Protein AF-A0AAV4FGH6-F1 (afdb_monomer)

Radius of gyration: 18.27 Å; Cα contacts (8 Å, |Δi|>4): 136; chains: 1; bounding box: 40×38×50 Å

Organism: NCBI:txid1093978

InterPro domains:
  IPR003406 Glycosyl transferase, family 14 [PF02485] (85-145)

Secondary structure (DSSP, 8-state):
---STTSSSSSS-TT-S-HHHHHHHHHHT---HHHHHHHHHHTTTTS----HHHHHHHTTSHHHHHHHHT---S-SSHHHHHS--EEEEEE-S-HHHHHHHHHHH--TTSEEEEEE-TTS-HHHHHHHHHHHHT-TTTEEE-SS------

Structure (mmCIF, N/CA/C/O backbone):
data_AF-A0AAV4FGH6-F1
#
_entry.id   AF-A0AAV4FGH6-F1
#
loop_
_atom_site.group_PDB
_atom_site.id
_atom_site.type_symbol
_atom_site.label_atom_id
_atom_site.label_alt_id
_atom_site.label_comp_id
_atom_site.label_asym_id
_atom_site.label_entity_id
_atom_site.label_seq_id
_atom_site.pdbx_PDB_ins_code
_atom_site.Cartn_x
_atom_site.Cartn_y
_atom_site.Cartn_z
_atom_site.occupancy
_atom_site.B_iso_or_equiv
_atom_site.auth_seq_id
_atom_site.auth_comp_id
_atom_site.auth_asym_id
_atom_site.auth_atom_id
_atom_site.pdbx_PDB_model_num
ATOM 1 N N . ALA A 1 1 ? 26.141 1.397 -28.435 1.00 38.47 1 ALA A N 1
ATOM 2 C CA . ALA A 1 1 ? 24.726 1.06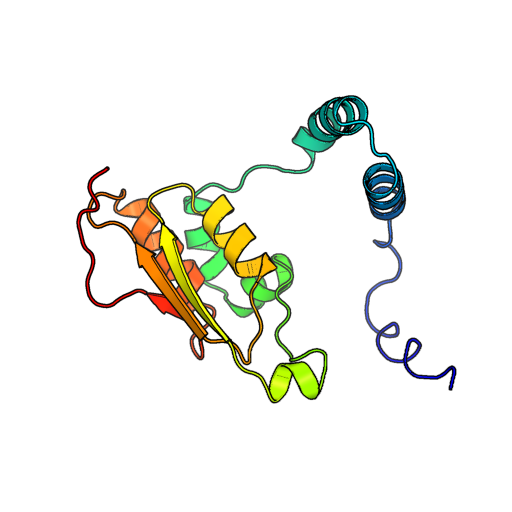1 -28.171 1.00 38.47 1 ALA A CA 1
ATOM 3 C C . ALA A 1 1 ? 24.046 2.202 -27.404 1.00 38.47 1 ALA A C 1
ATOM 5 O O . ALA A 1 1 ? 23.608 2.041 -26.274 1.00 38.47 1 ALA A O 1
ATOM 6 N N . VAL A 1 2 ? 24.000 3.384 -28.024 1.00 37.88 2 VAL A N 1
ATOM 7 C CA . VAL A 1 2 ? 23.382 4.605 -27.483 1.00 37.88 2 VAL A CA 1
ATOM 8 C C . VAL A 1 2 ? 22.050 4.774 -28.205 1.00 37.88 2 VAL A C 1
ATOM 10 O O . VAL A 1 2 ? 21.990 5.512 -29.181 1.00 37.88 2 VAL A O 1
ATOM 13 N N . THR A 1 3 ? 21.014 3.996 -27.862 1.00 36.72 3 THR A N 1
ATOM 14 C CA . THR A 1 3 ? 19.688 4.163 -28.512 1.00 36.72 3 THR A CA 1
ATOM 15 C C . THR A 1 3 ? 18.491 3.537 -27.778 1.00 36.72 3 THR A C 1
ATOM 17 O O . THR A 1 3 ? 17.524 3.162 -28.427 1.00 36.72 3 THR A O 1
ATOM 20 N N . ILE A 1 4 ? 18.497 3.414 -26.444 1.00 37.81 4 ILE A N 1
ATOM 21 C CA . ILE A 1 4 ? 17.291 2.928 -25.720 1.00 37.81 4 ILE A CA 1
ATOM 22 C C . ILE A 1 4 ? 16.798 3.912 -24.649 1.00 37.81 4 ILE A C 1
ATOM 24 O O . ILE A 1 4 ? 15.596 4.025 -24.434 1.00 37.81 4 ILE A O 1
ATOM 28 N N . ALA A 1 5 ? 17.668 4.762 -24.091 1.00 34.94 5 ALA A N 1
ATOM 29 C CA . ALA A 1 5 ? 17.237 5.822 -23.170 1.00 34.94 5 ALA A CA 1
ATOM 30 C C . ALA A 1 5 ? 16.366 6.917 -23.834 1.00 34.94 5 ALA A C 1
ATOM 32 O O . ALA A 1 5 ? 15.706 7.681 -23.138 1.00 34.94 5 ALA A O 1
ATOM 33 N N . GLY A 1 6 ? 16.347 7.002 -25.171 1.00 28.50 6 GLY A N 1
ATOM 34 C CA . GLY A 1 6 ? 15.620 8.043 -25.908 1.00 28.50 6 GLY A CA 1
ATOM 35 C C . GLY A 1 6 ? 14.131 7.773 -26.156 1.00 28.50 6 GLY A C 1
ATOM 36 O O . GLY A 1 6 ? 13.413 8.706 -26.493 1.00 28.50 6 GLY A O 1
ATOM 37 N N . LEU A 1 7 ? 13.644 6.536 -26.000 1.00 30.02 7 LEU A N 1
ATOM 38 C CA . LEU A 1 7 ? 12.293 6.163 -26.458 1.00 30.02 7 LEU A CA 1
ATOM 39 C C . LEU A 1 7 ? 11.209 6.172 -25.371 1.00 30.02 7 LEU A C 1
ATOM 41 O O . LEU A 1 7 ? 10.033 6.258 -25.706 1.00 30.02 7 LEU A O 1
ATOM 45 N N . LEU A 1 8 ? 11.572 6.182 -24.085 1.00 32.59 8 LEU A N 1
ATOM 46 C CA . LEU A 1 8 ? 10.598 6.325 -22.988 1.00 32.59 8 LEU A CA 1
ATOM 47 C C . LEU A 1 8 ? 10.393 7.781 -22.535 1.00 32.59 8 LEU A C 1
ATOM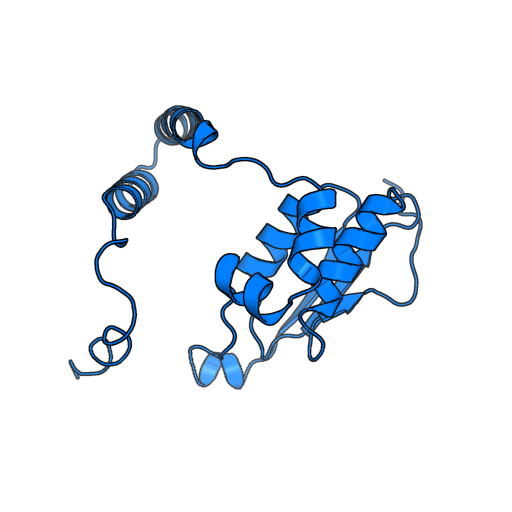 49 O O . LEU A 1 8 ? 9.488 8.060 -21.758 1.00 32.59 8 LEU A O 1
ATOM 53 N N . ALA A 1 9 ? 11.175 8.727 -23.063 1.00 34.84 9 ALA A N 1
ATOM 54 C CA . ALA A 1 9 ? 11.080 10.147 -22.715 1.00 34.84 9 ALA A CA 1
ATOM 55 C C . ALA A 1 9 ? 10.063 10.943 -23.562 1.00 34.84 9 ALA A C 1
ATOM 57 O O . ALA A 1 9 ? 9.930 12.149 -23.377 1.00 34.84 9 ALA A O 1
ATOM 58 N N . VAL A 1 10 ? 9.362 10.313 -24.514 1.00 33.44 10 VAL A N 1
ATOM 59 C CA . VAL A 1 10 ? 8.581 11.049 -25.530 1.00 33.44 10 VAL A CA 1
ATOM 60 C C . VAL A 1 10 ? 7.167 11.439 -25.066 1.00 33.44 10 VAL A C 1
ATOM 62 O O . VAL A 1 10 ? 6.573 12.315 -25.682 1.00 33.44 10 VAL A O 1
ATOM 65 N N . ASN A 1 11 ? 6.632 10.897 -23.961 1.00 32.88 11 ASN A N 1
ATOM 66 C CA . ASN A 1 11 ? 5.250 11.202 -23.536 1.00 32.88 11 ASN A CA 1
ATOM 67 C C . ASN A 1 11 ? 5.052 11.662 -22.081 1.00 32.88 11 ASN A C 1
ATOM 69 O O . ASN A 1 11 ? 3.912 11.844 -21.654 1.00 32.88 11 ASN A O 1
ATOM 73 N N . GLU A 1 12 ? 6.118 11.950 -21.334 1.00 36.34 12 GLU A N 1
ATOM 74 C CA . GLU A 1 12 ? 5.992 12.667 -20.061 1.00 36.34 12 GLU A CA 1
ATOM 75 C C . GLU A 1 12 ? 6.264 14.159 -20.270 1.00 36.34 12 GLU A C 1
ATOM 77 O O . GLU A 1 12 ? 7.278 14.554 -20.843 1.00 36.34 12 GLU A O 1
ATOM 82 N N . LYS A 1 13 ? 5.332 15.016 -19.829 1.00 28.05 13 LYS A N 1
ATOM 83 C CA . LYS A 1 13 ? 5.445 16.475 -19.970 1.00 28.05 13 LYS A CA 1
ATOM 84 C C . LYS A 1 13 ? 6.788 16.964 -19.381 1.00 28.05 13 LYS A C 1
ATOM 86 O O . LYS A 1 13 ? 6.994 16.836 -18.172 1.00 28.05 13 LYS A O 1
ATOM 91 N N . PRO A 1 14 ? 7.674 17.598 -20.175 1.00 33.75 14 PRO A N 1
ATOM 92 C CA . PRO A 1 14 ? 9.060 17.890 -19.796 1.00 33.75 14 PRO A CA 1
ATOM 93 C C . PRO A 1 14 ? 9.207 19.161 -18.938 1.00 33.75 14 PRO A C 1
ATOM 95 O O . PRO A 1 14 ? 10.136 19.945 -19.115 1.00 33.75 14 PRO A O 1
ATOM 98 N N . THR A 1 15 ? 8.292 19.408 -17.999 1.00 36.16 15 THR A N 1
ATOM 99 C CA . THR A 1 15 ? 8.292 20.634 -17.173 1.00 36.16 15 THR A CA 1
ATOM 100 C C . THR A 1 15 ? 8.243 20.387 -15.665 1.00 36.16 15 THR A C 1
ATOM 102 O O . THR A 1 15 ? 8.366 21.336 -14.891 1.00 36.16 15 THR A O 1
ATOM 105 N N . GLN A 1 16 ? 8.176 19.126 -15.221 1.00 37.78 16 GLN A N 1
ATOM 106 C CA . GLN A 1 16 ? 8.287 18.747 -13.804 1.00 37.78 16 GLN A CA 1
ATOM 107 C C . GLN A 1 16 ? 9.577 17.977 -13.474 1.00 37.78 16 GLN A C 1
ATOM 109 O O . GLN A 1 16 ? 9.751 17.511 -12.354 1.00 37.78 16 GLN A O 1
ATOM 114 N N . PHE A 1 17 ? 10.556 17.936 -14.381 1.00 45.94 17 PHE A N 1
ATOM 115 C CA . PHE A 1 17 ? 11.957 17.646 -14.035 1.00 45.94 17 PHE A CA 1
ATOM 116 C C . PHE A 1 17 ? 12.572 18.893 -13.362 1.00 45.94 17 PHE A C 1
ATOM 118 O O . PHE A 1 17 ? 13.453 19.583 -13.863 1.00 45.94 17 PHE A O 1
ATOM 125 N N . SER A 1 18 ? 11.944 19.283 -12.255 1.00 53.16 18 SER A N 1
ATOM 126 C CA . SER A 1 18 ? 12.055 20.579 -11.596 1.00 53.16 18 SER A CA 1
ATOM 127 C C . SER A 1 18 ? 13.297 20.630 -10.700 1.00 53.16 18 SER A C 1
ATOM 129 O O . SER A 1 18 ? 13.811 19.597 -10.274 1.00 53.16 18 SER A O 1
ATOM 131 N N . ARG A 1 19 ? 13.761 21.842 -10.353 1.00 58.62 19 ARG A N 1
ATOM 132 C CA . ARG A 1 19 ? 14.887 22.148 -9.434 1.00 58.62 19 ARG A CA 1
ATOM 133 C C . ARG A 1 19 ? 14.942 21.279 -8.163 1.00 58.62 19 ARG A C 1
ATOM 135 O O . ARG A 1 19 ? 16.000 21.150 -7.554 1.00 58.62 19 ARG A O 1
ATOM 142 N N . LYS A 1 20 ? 13.814 20.686 -7.770 1.00 61.06 20 LYS A N 1
ATOM 143 C CA . LYS A 1 20 ? 13.668 19.700 -6.695 1.00 61.06 20 LYS A CA 1
ATOM 144 C C . LYS A 1 20 ? 14.489 18.426 -6.921 1.00 61.06 20 LYS A C 1
ATOM 146 O O . LYS A 1 20 ? 15.216 18.035 -6.018 1.00 61.06 20 LYS A O 1
ATOM 151 N N . ALA A 1 21 ? 14.456 17.823 -8.111 1.00 60.31 21 ALA A N 1
ATOM 152 C CA . ALA A 1 21 ? 15.240 16.617 -8.407 1.00 60.31 21 ALA A CA 1
ATOM 153 C C . ALA A 1 21 ? 16.752 16.889 -8.299 1.00 60.31 21 ALA A C 1
ATOM 155 O O . ALA A 1 21 ? 17.488 16.114 -7.695 1.00 60.31 21 ALA A O 1
ATOM 156 N N . LEU A 1 22 ? 17.197 18.054 -8.785 1.00 61.81 22 LEU A N 1
ATOM 157 C CA . LEU A 1 22 ? 18.587 18.512 -8.665 1.00 61.81 22 LEU A CA 1
ATOM 158 C C . LEU A 1 22 ? 19.007 18.760 -7.210 1.00 61.81 22 LEU A C 1
ATOM 160 O O . LEU A 1 22 ? 20.138 18.452 -6.837 1.00 61.81 22 LEU A O 1
ATOM 164 N N . ARG A 1 23 ? 18.109 19.294 -6.371 1.00 65.44 23 ARG A N 1
ATOM 165 C CA . ARG A 1 23 ? 18.366 19.416 -4.931 1.00 65.44 23 ARG A CA 1
ATOM 166 C C . ARG A 1 23 ? 18.440 18.042 -4.273 1.00 65.44 23 ARG A C 1
ATOM 168 O O . ARG A 1 23 ? 19.432 17.789 -3.613 1.00 65.44 23 ARG A O 1
ATOM 175 N N . ALA A 1 24 ? 17.484 17.145 -4.509 1.00 63.88 24 ALA A N 1
ATOM 176 C CA . ALA A 1 24 ? 17.499 15.791 -3.949 1.00 63.88 24 ALA A CA 1
ATOM 177 C C . ALA A 1 24 ? 18.780 15.018 -4.312 1.00 63.88 24 ALA A C 1
ATOM 179 O O . ALA A 1 24 ? 19.386 14.415 -3.435 1.00 63.88 24 ALA A O 1
ATOM 180 N N . LEU A 1 25 ? 19.246 15.117 -5.562 1.00 65.56 25 LEU A N 1
ATOM 181 C CA . LEU A 1 25 ? 20.529 14.556 -6.006 1.00 65.56 25 LEU A CA 1
ATOM 182 C C . LEU A 1 25 ? 21.726 15.167 -5.266 1.00 65.56 25 LEU A C 1
ATOM 184 O O . LEU A 1 25 ? 22.637 14.455 -4.858 1.00 65.56 25 LEU A O 1
ATOM 188 N N . ARG A 1 26 ? 21.725 16.487 -5.054 1.00 65.19 26 ARG A N 1
ATOM 189 C CA . ARG A 1 26 ? 22.782 17.162 -4.291 1.00 65.19 26 ARG A CA 1
ATOM 190 C C . ARG A 1 26 ? 22.809 16.726 -2.829 1.00 65.19 26 ARG A C 1
ATOM 192 O O . ARG A 1 26 ? 23.886 16.711 -2.246 1.00 65.19 26 ARG A O 1
ATOM 199 N N . ILE A 1 27 ? 21.657 16.394 -2.248 1.00 65.94 27 ILE A N 1
ATOM 200 C CA . ILE A 1 27 ? 21.609 15.872 -0.885 1.00 65.94 27 ILE A CA 1
ATOM 201 C C . ILE A 1 27 ? 22.033 14.394 -0.876 1.00 65.94 27 ILE A C 1
ATOM 203 O O . ILE A 1 27 ? 22.874 14.046 -0.063 1.00 65.94 27 ILE A O 1
ATOM 207 N N . ALA A 1 28 ? 21.565 13.568 -1.828 1.00 68.00 28 ALA A N 1
ATOM 208 C CA . ALA A 1 28 ? 21.981 12.164 -2.009 1.00 68.00 28 ALA A CA 1
ATOM 209 C C . ALA A 1 28 ? 23.506 12.000 -2.076 1.00 68.00 28 ALA A C 1
ATOM 211 O O . ALA A 1 28 ? 24.046 11.030 -1.562 1.00 68.00 28 ALA A O 1
ATOM 212 N N . ASN A 1 29 ? 24.175 12.989 -2.667 1.00 70.44 29 ASN A N 1
ATOM 213 C CA . ASN A 1 29 ? 25.625 13.044 -2.813 1.00 70.44 29 ASN A CA 1
ATOM 214 C C . ASN A 1 29 ? 26.340 13.796 -1.670 1.00 70.44 29 ASN A C 1
ATOM 216 O O . ASN A 1 29 ? 27.537 14.052 -1.773 1.00 70.44 29 ASN A O 1
ATOM 220 N N . ASN A 1 30 ? 25.623 14.228 -0.628 1.00 66.62 30 ASN A N 1
ATOM 221 C CA . ASN A 1 30 ? 26.182 14.898 0.543 1.00 66.62 30 ASN A CA 1
ATOM 222 C C . ASN A 1 30 ? 26.075 13.978 1.767 1.00 66.62 30 ASN A C 1
ATOM 224 O O . ASN A 1 30 ? 24.980 13.717 2.262 1.00 66.62 30 ASN A O 1
ATOM 228 N N . ASP A 1 31 ? 27.217 13.537 2.290 1.00 63.47 31 ASP A N 1
ATOM 229 C CA . ASP A 1 31 ? 27.283 12.544 3.372 1.00 63.47 31 ASP A CA 1
ATOM 230 C C . ASP A 1 31 ? 26.975 13.117 4.775 1.00 63.47 31 ASP A C 1
ATOM 232 O O . ASP A 1 31 ? 26.903 12.372 5.752 1.00 63.47 31 ASP A O 1
ATOM 236 N N . SER A 1 32 ? 26.768 14.436 4.919 1.00 79.50 32 SER A N 1
ATOM 237 C CA . SER A 1 32 ? 26.437 15.052 6.219 1.00 79.50 32 SER A CA 1
ATOM 238 C C . SER A 1 32 ? 24.959 14.893 6.583 1.00 79.50 32 SER A C 1
ATOM 240 O O . SER A 1 32 ? 24.076 15.546 6.017 1.00 79.50 32 SER A O 1
ATOM 242 N N . VAL A 1 33 ? 24.699 14.092 7.617 1.00 70.88 33 VAL A N 1
ATOM 243 C CA . VAL A 1 33 ? 23.373 13.849 8.213 1.00 70.88 33 VAL A CA 1
ATOM 244 C C . VAL A 1 33 ? 22.700 15.149 8.690 1.00 70.88 33 VAL A C 1
ATOM 246 O O . VAL A 1 33 ? 21.484 15.317 8.586 1.00 70.88 33 VAL A O 1
ATOM 249 N N . GLU A 1 34 ? 23.468 16.130 9.155 1.00 72.12 34 GLU A N 1
ATOM 250 C CA . GLU A 1 34 ? 22.960 17.430 9.605 1.00 72.12 34 GLU A CA 1
ATOM 251 C C . GLU A 1 34 ? 22.451 18.288 8.442 1.00 72.12 34 GLU A C 1
ATOM 253 O O . GLU A 1 34 ? 21.471 19.030 8.590 1.00 72.12 34 GLU A O 1
ATOM 258 N N . ALA A 1 35 ? 23.098 18.191 7.276 1.00 69.56 35 ALA A N 1
ATOM 259 C CA . ALA A 1 35 ? 22.634 18.844 6.058 1.00 69.56 35 ALA A CA 1
ATOM 260 C C . ALA A 1 35 ? 21.305 18.232 5.585 1.00 69.56 35 ALA A C 1
ATOM 262 O O . ALA A 1 35 ? 20.375 18.977 5.264 1.00 69.56 35 ALA A O 1
ATOM 263 N N . TRP A 1 36 ? 21.173 16.902 5.655 1.00 64.19 36 TRP A N 1
ATOM 264 C CA . TRP A 1 36 ? 19.911 16.200 5.407 1.00 64.19 36 TRP A CA 1
ATOM 265 C C . TRP A 1 36 ? 18.796 16.662 6.341 1.00 64.19 36 TRP A C 1
ATOM 267 O O . TRP A 1 36 ? 17.722 17.034 5.873 1.00 64.19 36 TRP A O 1
ATOM 277 N N . HIS A 1 37 ? 19.042 16.684 7.655 1.00 67.56 37 HIS A N 1
ATOM 278 C CA . HIS A 1 37 ? 18.026 17.065 8.639 1.00 67.56 37 HIS A CA 1
ATOM 279 C C . HIS A 1 37 ? 17.504 18.490 8.443 1.00 67.56 37 HIS A C 1
ATOM 281 O O . HIS A 1 37 ? 16.302 18.737 8.575 1.00 67.56 37 HIS A O 1
ATOM 287 N N . ARG A 1 38 ? 18.392 19.441 8.141 1.00 71.12 38 ARG A N 1
ATOM 288 C CA . ARG A 1 38 ? 18.025 20.848 7.931 1.00 71.12 38 ARG A CA 1
ATOM 289 C C . ARG A 1 38 ? 17.160 21.018 6.686 1.00 71.12 38 ARG A C 1
ATOM 291 O O . ARG A 1 38 ? 16.154 21.723 6.725 1.00 71.12 38 ARG A O 1
ATOM 298 N N . GLU A 1 39 ? 17.525 20.327 5.614 1.00 67.62 39 GLU A N 1
ATOM 299 C CA . GLU A 1 39 ? 16.816 20.411 4.345 1.00 67.62 39 GLU A CA 1
ATOM 300 C C . GLU A 1 39 ? 15.491 19.636 4.401 1.00 67.62 39 GLU A C 1
ATOM 302 O O . GLU A 1 39 ? 14.468 20.173 3.998 1.00 67.62 39 GLU A O 1
ATOM 307 N N . MET A 1 40 ? 15.431 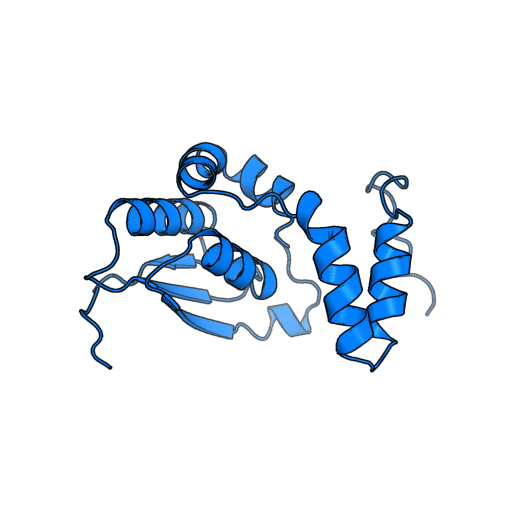18.453 5.025 1.00 63.75 40 MET A N 1
ATOM 308 C CA . MET A 1 40 ? 14.164 17.731 5.233 1.00 63.75 40 MET A CA 1
ATOM 309 C C . MET A 1 40 ? 13.139 18.555 6.022 1.00 63.75 40 MET A C 1
ATOM 311 O O . MET A 1 40 ? 11.956 18.543 5.685 1.00 63.75 40 MET A O 1
ATOM 315 N N . LYS A 1 41 ? 13.573 19.335 7.024 1.00 67.31 41 LYS A N 1
ATOM 316 C CA . LYS A 1 41 ? 12.688 20.293 7.712 1.00 67.31 41 LYS A CA 1
ATOM 317 C C . LYS A 1 41 ? 12.148 21.362 6.763 1.00 67.31 41 LYS A C 1
ATOM 319 O O . LYS A 1 41 ? 10.988 21.743 6.884 1.00 67.31 41 LYS A O 1
ATOM 324 N N . ASN A 1 42 ? 12.948 21.809 5.801 1.00 67.31 42 ASN A N 1
ATOM 325 C CA . ASN A 1 42 ? 12.525 22.771 4.788 1.00 67.31 42 ASN A CA 1
ATOM 326 C C . ASN A 1 42 ? 11.610 22.153 3.719 1.00 67.31 42 ASN A C 1
ATOM 328 O O . ASN A 1 42 ? 10.895 22.878 3.057 1.00 67.31 42 ASN A O 1
ATOM 332 N N . TRP A 1 43 ? 11.598 20.833 3.545 1.00 59.44 43 TRP A N 1
ATOM 333 C CA . TRP A 1 43 ? 10.695 20.140 2.615 1.00 59.44 43 TRP A CA 1
ATOM 334 C C . TRP A 1 43 ? 9.421 19.634 3.301 1.00 59.44 43 TRP A C 1
ATOM 336 O O . TRP A 1 43 ? 8.542 19.068 2.654 1.00 59.44 43 TRP A O 1
ATOM 346 N N . SER A 1 44 ? 9.308 19.849 4.615 1.00 54.03 44 SER A N 1
ATOM 347 C CA . SER A 1 44 ? 8.179 19.392 5.429 1.00 54.03 44 SER A CA 1
ATOM 348 C C . SER A 1 44 ? 6.826 19.924 4.949 1.00 54.03 44 SER A C 1
ATOM 350 O O . SER A 1 44 ? 5.840 19.203 5.030 1.00 54.03 44 SER A O 1
ATOM 352 N N . TRP A 1 45 ? 6.775 21.136 4.384 1.00 44.72 45 TRP A N 1
ATOM 353 C CA . TRP A 1 45 ? 5.550 21.722 3.819 1.00 44.72 45 TRP A CA 1
ATOM 354 C C . TRP A 1 45 ? 5.160 21.133 2.458 1.00 44.72 45 TRP A C 1
ATOM 356 O O . TRP A 1 45 ? 4.038 21.324 1.999 1.00 44.72 45 TRP A O 1
ATOM 366 N N . GLU A 1 46 ? 6.071 20.415 1.805 1.00 51.22 46 GLU A N 1
ATOM 367 C CA . GLU A 1 46 ? 5.841 19.783 0.506 1.00 51.22 46 GLU A CA 1
ATOM 368 C C . GLU A 1 46 ? 5.322 18.342 0.654 1.00 51.22 46 GLU A C 1
ATOM 370 O O . GLU A 1 46 ? 4.668 17.808 -0.242 1.00 51.22 46 GLU A O 1
ATOM 375 N N . PHE A 1 47 ? 5.555 17.740 1.823 1.00 61.34 47 PHE A N 1
ATOM 376 C CA . PHE A 1 47 ? 5.000 16.458 2.245 1.00 61.34 47 PHE A CA 1
ATOM 377 C C . PHE A 1 47 ? 3.798 16.683 3.161 1.00 61.34 47 PHE A C 1
ATOM 379 O O . PHE A 1 47 ? 3.851 16.452 4.367 1.00 61.34 47 PHE A O 1
ATOM 386 N N . GLU A 1 48 ? 2.691 17.138 2.582 1.00 70.06 48 GLU A N 1
ATOM 387 C CA . GLU A 1 48 ? 1.423 17.159 3.301 1.00 70.06 48 GLU A CA 1
ATOM 388 C C . GLU A 1 48 ? 0.987 15.713 3.592 1.00 70.06 48 GLU A C 1
ATOM 390 O O . GLU A 1 48 ? 0.559 14.986 2.687 1.00 70.06 48 GLU A O 1
ATOM 395 N N . ALA A 1 49 ? 1.139 15.305 4.854 1.00 79.81 49 ALA A N 1
ATOM 396 C CA . ALA A 1 49 ? 0.826 13.961 5.320 1.00 79.81 49 ALA A CA 1
ATOM 397 C C . ALA A 1 49 ? -0.624 13.594 4.978 1.00 79.81 49 ALA A C 1
ATOM 399 O O . ALA A 1 49 ? -1.572 14.310 5.323 1.00 79.81 49 ALA A O 1
ATOM 400 N N . LYS A 1 50 ? -0.811 12.469 4.283 1.00 91.12 50 LYS A N 1
ATOM 401 C CA . LYS A 1 50 ? -2.141 11.991 3.896 1.00 91.12 50 LYS A CA 1
ATOM 402 C C . LYS A 1 50 ? -2.744 11.153 5.013 1.00 91.12 50 LYS A C 1
ATOM 404 O O . LYS A 1 50 ? -2.204 10.134 5.434 1.00 91.12 50 LYS A O 1
ATOM 409 N N . ASN A 1 51 ? -3.910 11.582 5.480 1.00 93.62 51 ASN A N 1
ATOM 410 C CA . ASN A 1 51 ? -4.647 10.876 6.518 1.00 93.62 51 ASN A CA 1
ATOM 411 C C . ASN A 1 51 ? -5.387 9.645 5.959 1.00 93.62 51 ASN A C 1
ATOM 413 O O . ASN A 1 51 ? -5.453 9.400 4.756 1.00 93.62 51 ASN A O 1
ATOM 417 N N . THR A 1 52 ? -5.992 8.870 6.856 1.00 96.06 52 THR A N 1
ATOM 418 C CA . THR A 1 52 ? -6.718 7.642 6.507 1.00 96.06 52 THR A CA 1
ATOM 419 C C . THR A 1 52 ? -7.934 7.876 5.610 1.00 96.06 52 THR A C 1
ATOM 421 O O . THR A 1 52 ? -8.232 7.038 4.767 1.00 96.06 52 THR A O 1
ATOM 424 N N . GLU A 1 53 ? 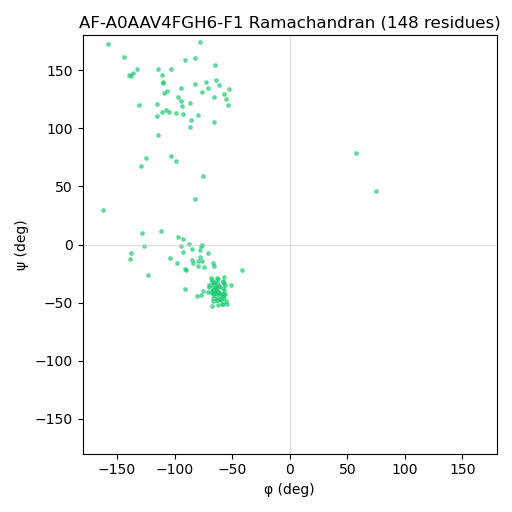-8.618 9.010 5.765 1.00 96.38 53 GLU A N 1
ATOM 425 C CA . GLU A 1 53 ? -9.791 9.357 4.953 1.00 96.38 53 GLU A CA 1
ATOM 426 C C . GLU A 1 53 ? -9.414 9.591 3.493 1.00 96.38 53 GLU A C 1
ATOM 428 O O . GLU A 1 53 ? -10.107 9.149 2.581 1.00 96.38 53 GLU A O 1
ATOM 433 N N . TRP A 1 54 ? -8.266 10.233 3.277 1.00 96.62 54 TRP A N 1
ATOM 434 C CA . TRP A 1 54 ? -7.742 10.472 1.945 1.00 96.62 54 TRP A CA 1
ATOM 435 C C . TRP A 1 54 ? -7.567 9.161 1.173 1.00 96.62 54 TRP A C 1
ATOM 437 O O . TRP A 1 54 ? -8.024 9.071 0.039 1.00 96.62 54 TRP A O 1
ATOM 447 N N . TYR A 1 55 ? -6.991 8.124 1.795 1.00 97.75 55 TYR A N 1
ATOM 448 C CA . TYR A 1 55 ? -6.824 6.815 1.149 1.00 97.75 55 TYR A CA 1
ATOM 449 C C . TYR A 1 55 ? -8.158 6.125 0.868 1.00 97.75 55 TYR A C 1
ATOM 451 O O . TYR A 1 55 ? -8.325 5.572 -0.214 1.00 97.75 55 TYR A O 1
ATOM 459 N N . LEU A 1 56 ? -9.117 6.182 1.796 1.00 98.12 56 LEU A N 1
ATOM 460 C CA . LEU A 1 56 ? -10.449 5.598 1.595 1.00 98.12 56 LEU A CA 1
ATOM 461 C C . LEU A 1 56 ? -11.200 6.240 0.420 1.00 98.12 56 LEU A C 1
ATOM 463 O O . LEU A 1 56 ? -11.908 5.545 -0.300 1.00 98.12 56 LEU A O 1
ATOM 467 N N . ASN A 1 57 ? -11.029 7.547 0.213 1.00 97.94 57 ASN A N 1
ATOM 468 C CA . ASN A 1 57 ? -11.652 8.258 -0.902 1.00 97.94 57 ASN A CA 1
ATOM 469 C C . ASN A 1 57 ? -10.876 8.068 -2.211 1.00 97.94 57 ASN A C 1
ATOM 471 O O . ASN A 1 57 ? -11.474 7.789 -3.244 1.00 97.94 57 ASN A O 1
ATOM 475 N N . ALA A 1 58 ? -9.546 8.171 -2.174 1.00 96.88 58 ALA A N 1
ATOM 476 C CA . ALA A 1 58 ? -8.699 8.066 -3.360 1.00 96.88 58 ALA A CA 1
ATOM 477 C C . ALA A 1 58 ? -8.764 6.679 -4.017 1.00 96.88 58 ALA A C 1
ATOM 479 O O . ALA A 1 58 ? -8.744 6.577 -5.236 1.00 96.88 58 ALA A O 1
ATOM 480 N N . THR A 1 59 ? -8.868 5.616 -3.216 1.00 98.12 59 THR A N 1
ATOM 481 C CA . THR A 1 59 ? -8.908 4.222 -3.698 1.00 98.12 59 THR A CA 1
ATOM 482 C C . THR A 1 59 ? -10.254 3.807 -4.298 1.00 98.12 59 THR A C 1
ATOM 484 O O . THR A 1 59 ? -10.382 2.683 -4.772 1.00 98.12 59 THR A O 1
ATOM 487 N N . GLN A 1 60 ? -11.252 4.699 -4.330 1.00 97.81 60 GLN A N 1
ATOM 488 C CA . GLN A 1 60 ? -12.498 4.457 -5.069 1.00 97.81 60 GLN A CA 1
ATOM 489 C C . GLN A 1 60 ? -12.267 4.437 -6.586 1.00 97.81 60 GLN A C 1
ATOM 491 O O . GLN A 1 60 ? -12.956 3.712 -7.299 1.00 97.81 60 GLN A O 1
ATOM 496 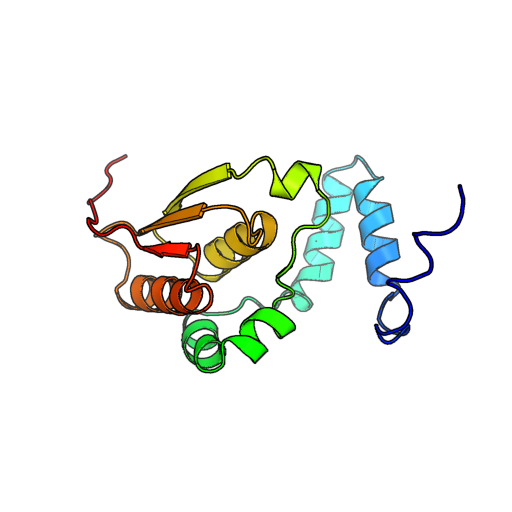N N . ASP A 1 61 ? -11.276 5.192 -7.068 1.00 98.12 61 ASP A N 1
ATOM 497 C CA . ASP A 1 61 ? -10.784 5.136 -8.444 1.00 98.12 61 ASP A CA 1
ATOM 498 C C . ASP A 1 61 ? -9.342 4.619 -8.433 1.00 98.12 61 ASP A C 1
ATOM 500 O O . ASP A 1 61 ? -8.379 5.366 -8.241 1.00 98.12 61 ASP A O 1
ATOM 504 N N . CYS A 1 62 ? -9.186 3.307 -8.612 1.00 98.06 62 CYS A N 1
ATOM 505 C CA . CYS A 1 62 ? -7.875 2.672 -8.540 1.00 98.06 62 CYS A CA 1
ATOM 506 C C . CYS A 1 62 ? -6.939 3.078 -9.680 1.00 98.06 62 CYS A C 1
ATOM 508 O O . CYS A 1 62 ? -5.736 3.175 -9.448 1.00 98.06 62 CYS A O 1
ATOM 510 N N . ALA A 1 63 ? -7.458 3.355 -10.879 1.00 97.25 63 ALA A N 1
ATOM 511 C CA . ALA A 1 63 ? -6.625 3.806 -11.991 1.00 97.25 63 ALA A CA 1
ATOM 512 C C . ALA A 1 63 ? -6.040 5.191 -11.684 1.00 97.25 63 ALA A C 1
ATOM 514 O O . ALA A 1 63 ? -4.832 5.412 -11.815 1.00 97.25 63 ALA A O 1
ATOM 515 N N . TRP A 1 64 ? -6.882 6.101 -11.186 1.00 97.31 64 TRP A N 1
ATOM 516 C CA . TRP A 1 64 ? -6.433 7.415 -10.743 1.00 97.31 64 TRP A CA 1
ATOM 517 C C . TRP A 1 64 ? -5.473 7.326 -9.554 1.00 97.31 64 TRP A C 1
ATOM 519 O O . TRP A 1 64 ? -4.431 7.982 -9.565 1.00 97.31 64 TRP A O 1
ATOM 529 N N . PHE A 1 65 ? -5.772 6.486 -8.557 1.00 97.69 65 PHE A N 1
ATOM 530 C CA . PHE A 1 65 ? -4.912 6.266 -7.395 1.00 97.69 65 PHE A CA 1
ATOM 531 C C . PHE A 1 65 ? -3.519 5.769 -7.799 1.00 97.69 65 PHE A C 1
ATOM 533 O O . PHE A 1 65 ? -2.516 6.357 -7.399 1.00 97.69 65 PHE A O 1
ATOM 540 N N . GLN A 1 66 ? -3.435 4.721 -8.620 1.00 96.94 66 GLN A N 1
ATOM 541 C CA . GLN A 1 66 ? -2.159 4.177 -9.093 1.00 96.94 66 GLN A CA 1
ATOM 542 C C . GLN A 1 66 ? -1.334 5.240 -9.830 1.00 96.94 66 GLN A C 1
ATOM 544 O O . GLN A 1 66 ? -0.132 5.371 -9.580 1.00 96.94 66 GLN A O 1
ATOM 549 N N . TRP A 1 67 ? -1.987 6.036 -10.683 1.00 95.75 67 TRP A N 1
ATOM 550 C CA . TRP A 1 67 ? -1.346 7.100 -11.450 1.00 95.75 67 TRP A CA 1
ATOM 551 C C . TRP A 1 67 ? -0.846 8.244 -10.560 1.00 95.75 67 TRP A C 1
ATOM 553 O O . TRP A 1 67 ? 0.337 8.578 -10.598 1.00 95.75 67 TRP A O 1
ATOM 563 N N . ILE A 1 68 ? -1.705 8.813 -9.705 1.00 94.44 68 ILE A N 1
ATOM 564 C CA . ILE A 1 68 ? -1.341 9.969 -8.870 1.00 94.44 68 ILE A CA 1
ATOM 565 C C . ILE A 1 68 ? -0.310 9.608 -7.797 1.00 94.44 68 ILE A C 1
ATOM 567 O O . ILE A 1 68 ? 0.482 10.453 -7.379 1.00 94.44 68 ILE A O 1
ATOM 571 N N . ARG A 1 69 ? -0.307 8.349 -7.338 1.00 93.81 69 ARG A N 1
ATOM 572 C CA . ARG A 1 69 ? 0.714 7.841 -6.418 1.00 93.81 69 ARG A CA 1
ATOM 573 C C . ARG A 1 69 ? 2.012 7.465 -7.133 1.00 93.81 69 ARG A C 1
ATOM 575 O O . ARG A 1 69 ? 3.039 7.404 -6.464 1.00 93.81 69 ARG A O 1
ATOM 582 N N . GLY A 1 70 ? 2.004 7.269 -8.452 1.00 94.12 70 GLY A N 1
ATOM 583 C CA . GLY A 1 70 ? 3.194 6.943 -9.241 1.00 94.12 70 GLY A CA 1
ATOM 584 C C . GLY A 1 70 ? 3.649 5.494 -9.066 1.00 94.12 70 GLY A C 1
ATOM 585 O O . GLY A 1 70 ? 4.831 5.243 -8.823 1.00 94.12 70 GLY A O 1
ATOM 586 N N . TYR A 1 71 ? 2.712 4.545 -9.126 1.00 96.06 71 TYR A N 1
ATOM 587 C CA . TYR A 1 71 ? 3.040 3.119 -9.140 1.00 96.06 71 TYR A CA 1
ATOM 588 C C . TYR A 1 71 ? 3.629 2.703 -10.489 1.00 96.06 71 TYR A C 1
ATOM 590 O O . TYR A 1 71 ? 3.151 3.101 -11.549 1.00 96.06 71 TYR A O 1
ATOM 598 N N . ILE A 1 72 ? 4.653 1.851 -10.439 1.00 95.50 72 ILE A N 1
ATOM 599 C CA . ILE A 1 72 ? 5.232 1.224 -11.627 1.00 95.50 72 ILE A CA 1
ATOM 600 C C . ILE A 1 72 ? 4.415 -0.034 -11.927 1.00 95.50 72 ILE A C 1
ATOM 602 O O . ILE A 1 72 ? 4.494 -1.019 -11.194 1.00 95.50 72 ILE A O 1
ATOM 606 N N . MET A 1 73 ? 3.611 0.023 -12.989 1.00 94.75 73 MET A N 1
ATOM 607 C CA . MET A 1 73 ? 2.642 -1.024 -13.349 1.00 94.75 73 MET A CA 1
ATOM 608 C C . MET A 1 73 ? 3.156 -2.005 -14.418 1.00 94.75 73 MET A C 1
ATOM 610 O O . MET A 1 73 ? 2.405 -2.863 -14.868 1.00 94.75 73 MET A O 1
ATOM 614 N N . SER A 1 74 ? 4.430 -1.912 -14.809 1.00 93.88 74 SER A N 1
ATOM 615 C CA . SER A 1 74 ? 5.103 -2.832 -15.738 1.00 93.88 74 SER A CA 1
ATOM 616 C C . SER A 1 74 ? 6.466 -3.261 -15.185 1.00 93.88 74 SER A C 1
ATOM 618 O O . SER A 1 74 ? 7.109 -2.497 -14.465 1.00 93.88 74 SER A O 1
ATOM 620 N N . SER A 1 75 ? 6.936 -4.461 -15.525 1.00 94.12 75 SER A N 1
ATOM 621 C CA . SER A 1 75 ? 8.314 -4.872 -15.219 1.00 94.12 75 SER A CA 1
ATOM 622 C C . SER A 1 75 ? 9.308 -3.982 -15.975 1.00 94.12 75 SER A C 1
ATOM 624 O O . SER A 1 75 ? 9.038 -3.590 -17.112 1.00 94.12 75 SER A O 1
ATOM 626 N N . LEU A 1 76 ? 10.435 -3.624 -15.348 1.00 94.00 76 LEU A N 1
ATOM 627 C CA . LEU A 1 76 ? 11.407 -2.700 -15.949 1.00 94.00 76 LEU A CA 1
ATOM 628 C C . LEU A 1 76 ? 12.473 -3.427 -16.776 1.00 94.00 76 LEU A C 1
ATOM 630 O O . LEU A 1 76 ? 13.080 -2.826 -17.662 1.00 94.00 76 LEU A O 1
ATOM 634 N N . SER A 1 77 ? 12.693 -4.713 -16.504 1.00 96.06 77 SER A N 1
ATOM 635 C CA . SER A 1 77 ? 13.599 -5.576 -17.258 1.00 96.06 77 SER A CA 1
ATOM 636 C C . SER A 1 77 ? 13.054 -7.002 -17.357 1.00 96.06 77 SER A C 1
ATOM 638 O O . SER A 1 77 ? 12.193 -7.411 -16.576 1.00 96.06 77 SER A O 1
ATOM 640 N N . GLN A 1 78 ? 13.580 -7.767 -18.318 1.00 96.94 78 GLN A N 1
ATOM 641 C CA . GLN A 1 78 ? 13.274 -9.193 -18.444 1.00 96.94 78 GLN A CA 1
ATOM 642 C C . GLN A 1 78 ? 13.802 -9.982 -17.238 1.00 96.94 78 GLN A C 1
ATOM 644 O O . GLN A 1 78 ? 13.105 -10.840 -16.720 1.00 96.94 78 GLN A O 1
ATOM 649 N N . GLU A 1 79 ? 14.988 -9.626 -16.738 1.00 96.94 79 GLU A N 1
ATOM 650 C CA . GLU A 1 79 ? 15.575 -10.232 -15.537 1.00 96.94 79 GLU A CA 1
ATOM 651 C C . GLU A 1 79 ? 14.660 -10.082 -14.313 1.00 96.94 79 GLU A C 1
ATOM 653 O O . GLU A 1 79 ? 14.426 -11.049 -13.594 1.00 96.94 79 GLU A O 1
ATOM 658 N N . GLU A 1 80 ? 14.084 -8.892 -14.101 1.00 95.62 80 GLU A N 1
ATOM 659 C CA . GLU A 1 80 ? 13.126 -8.668 -13.018 1.00 95.62 80 GLU A CA 1
ATOM 660 C C . GLU A 1 80 ? 11.822 -9.450 -13.222 1.00 95.62 80 GLU A C 1
ATOM 662 O O . GLU A 1 80 ? 11.219 -9.872 -12.238 1.00 95.62 80 GLU A O 1
ATOM 667 N N . ALA A 1 81 ? 11.362 -9.608 -14.467 1.00 96.00 81 ALA A N 1
ATOM 668 C CA . ALA A 1 81 ? 10.149 -10.358 -14.796 1.00 96.00 81 ALA A CA 1
ATOM 669 C C . ALA A 1 81 ? 10.327 -11.872 -14.583 1.00 96.00 81 ALA A C 1
ATOM 671 O O . ALA A 1 81 ? 9.405 -12.537 -14.113 1.00 96.00 81 ALA A O 1
ATOM 672 N N . ASP A 1 82 ? 11.521 -12.392 -14.875 1.00 97.81 82 ASP A N 1
ATOM 673 C CA . ASP A 1 82 ? 11.878 -13.805 -14.723 1.00 97.81 82 ASP A CA 1
ATOM 674 C C . ASP A 1 82 ? 12.177 -14.190 -13.261 1.00 97.81 82 ASP A C 1
ATOM 676 O O . ASP A 1 82 ? 12.274 -15.376 -12.937 1.00 97.81 82 ASP A O 1
ATOM 680 N N . PHE A 1 83 ? 12.293 -13.203 -12.363 1.00 97.25 83 PHE A N 1
ATOM 681 C CA . PHE A 1 83 ? 12.612 -13.406 -10.950 1.00 97.25 83 PHE A CA 1
ATOM 682 C C . PHE A 1 83 ? 11.565 -12.783 -10.002 1.00 97.25 83 PHE A C 1
ATOM 684 O O . PHE A 1 83 ? 11.820 -11.758 -9.362 1.00 97.25 83 PHE A O 1
ATOM 691 N N . PRO A 1 84 ? 10.371 -13.392 -9.870 1.00 96.88 84 PRO A N 1
ATOM 692 C CA . PRO A 1 84 ? 9.328 -12.889 -8.981 1.00 96.88 84 PRO A CA 1
ATOM 693 C C . PRO A 1 84 ? 9.687 -13.085 -7.499 1.00 96.88 84 PRO A C 1
ATOM 695 O O . PRO A 1 84 ? 10.095 -14.165 -7.069 1.00 96.88 84 PRO A O 1
ATOM 698 N N . ILE A 1 85 ? 9.469 -12.045 -6.690 1.00 97.38 85 ILE A N 1
ATOM 699 C CA . ILE A 1 85 ? 9.728 -12.036 -5.242 1.00 97.38 85 ILE A CA 1
ATOM 700 C C . ILE A 1 85 ? 8.406 -11.988 -4.470 1.00 97.38 85 ILE A C 1
ATOM 702 O O . ILE A 1 85 ? 7.452 -11.329 -4.886 1.00 97.38 85 ILE A O 1
ATOM 706 N N . ALA A 1 86 ? 8.356 -12.647 -3.310 1.00 97.88 86 ALA A N 1
ATOM 707 C CA . ALA A 1 86 ? 7.229 -12.577 -2.385 1.00 97.88 86 ALA A CA 1
ATOM 708 C C . ALA A 1 86 ? 7.586 -11.792 -1.111 1.00 97.88 86 ALA A C 1
ATOM 710 O O . ALA A 1 86 ? 8.577 -12.085 -0.442 1.00 97.88 86 ALA A O 1
ATOM 711 N N . PHE A 1 87 ? 6.741 -10.829 -0.742 1.00 98.19 87 PHE A N 1
ATOM 712 C CA . PHE A 1 87 ? 6.859 -10.022 0.471 1.00 98.19 87 PHE A CA 1
ATOM 713 C C . PHE A 1 87 ? 5.759 -10.368 1.475 1.00 98.19 87 PHE A C 1
ATOM 715 O O . PHE A 1 87 ? 4.587 -10.495 1.119 1.00 98.19 87 PHE A O 1
ATOM 722 N N . SER A 1 88 ? 6.128 -10.431 2.755 1.00 97.38 88 SER A N 1
ATOM 723 C CA . SER A 1 88 ? 5.189 -10.463 3.879 1.00 97.38 88 SER A CA 1
ATOM 724 C C . SER A 1 88 ? 5.375 -9.202 4.718 1.00 97.38 88 SER A C 1
ATOM 726 O O . SER A 1 88 ? 6.403 -9.036 5.371 1.00 97.38 88 SER A O 1
ATOM 728 N N . LEU A 1 89 ? 4.389 -8.306 4.696 1.00 97.56 89 LEU A N 1
ATOM 729 C CA . LEU A 1 89 ? 4.434 -7.015 5.381 1.00 97.56 89 LEU A CA 1
ATOM 730 C C . LEU A 1 89 ? 3.565 -7.062 6.638 1.00 97.56 89 LEU A C 1
ATOM 732 O O . LEU A 1 89 ? 2.346 -7.171 6.534 1.00 97.56 89 LEU A O 1
ATOM 736 N N . LEU A 1 90 ? 4.177 -6.954 7.817 1.00 96.88 90 LEU A N 1
ATOM 737 C CA . LEU A 1 90 ? 3.468 -6.858 9.095 1.00 96.88 90 LEU A CA 1
ATOM 738 C C . LEU A 1 90 ? 3.264 -5.387 9.476 1.00 96.88 90 LEU A C 1
ATOM 740 O O . LEU A 1 90 ? 4.235 -4.654 9.656 1.00 96.88 90 LEU A O 1
ATOM 744 N N . VAL A 1 91 ? 2.010 -4.953 9.614 1.00 97.38 91 VAL A N 1
ATOM 745 C CA . VAL A 1 91 ? 1.660 -3.543 9.849 1.00 97.38 91 VAL A CA 1
ATOM 746 C C . VAL A 1 91 ? 0.588 -3.388 10.930 1.00 97.38 91 VAL A C 1
ATOM 748 O O . VAL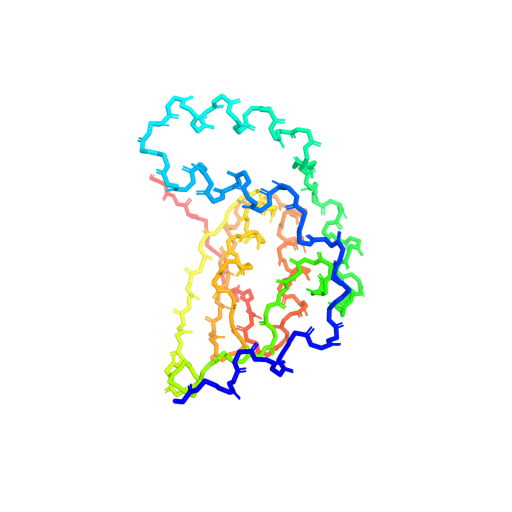 A 1 91 ? -0.296 -4.230 11.076 1.00 97.38 91 VAL A O 1
ATOM 751 N N . TYR A 1 92 ? 0.640 -2.289 11.691 1.00 96.31 92 TYR A N 1
ATOM 752 C CA . TYR A 1 92 ? -0.321 -2.034 12.779 1.00 96.31 92 TYR A CA 1
ATOM 753 C C . TYR A 1 92 ? -0.824 -0.582 12.885 1.00 96.31 92 TYR A C 1
ATOM 755 O O . TYR A 1 92 ? -1.794 -0.336 13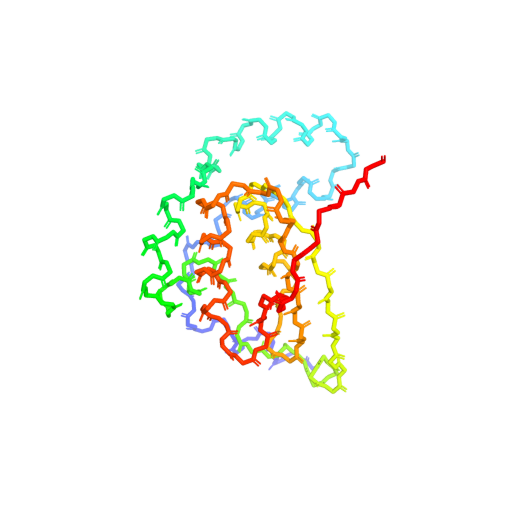.604 1.00 96.31 92 TYR A O 1
ATOM 763 N N . LYS A 1 93 ? -0.196 0.380 12.194 1.00 94.88 93 LYS A N 1
ATOM 764 C CA . LYS A 1 93 ? -0.591 1.799 12.183 1.00 94.88 93 LYS A CA 1
ATOM 765 C C . LYS A 1 93 ? -0.069 2.531 10.940 1.00 94.88 93 LYS A C 1
ATOM 767 O O . LYS A 1 93 ? 0.727 1.974 10.191 1.00 94.88 93 LYS A O 1
ATOM 772 N N . ASP A 1 94 ? -0.512 3.778 10.772 1.00 95.06 94 ASP A N 1
ATOM 773 C CA . ASP A 1 94 ? -0.016 4.758 9.793 1.00 95.06 94 ASP A CA 1
ATOM 774 C C . ASP A 1 94 ? -0.098 4.299 8.327 1.00 95.06 94 ASP A C 1
ATOM 776 O O . ASP A 1 94 ? 0.889 3.910 7.707 1.00 95.06 94 ASP A O 1
ATOM 780 N N . VAL A 1 95 ? -1.298 4.386 7.738 1.00 97.25 95 VAL A N 1
ATOM 781 C CA . VAL A 1 95 ? -1.557 3.920 6.358 1.00 97.25 95 VAL A CA 1
ATOM 782 C C . VAL A 1 95 ? -0.672 4.602 5.314 1.00 97.25 95 VAL A C 1
ATOM 784 O O . VAL A 1 95 ? -0.282 3.966 4.343 1.00 97.25 95 VAL A O 1
ATOM 787 N N . GLU A 1 96 ? -0.288 5.860 5.530 1.00 95.44 96 GLU A N 1
ATOM 788 C CA . GLU A 1 96 ? 0.632 6.549 4.628 1.00 95.44 96 GLU A CA 1
ATOM 789 C C . GLU A 1 96 ? 2.018 5.904 4.608 1.00 95.44 96 GLU A C 1
ATOM 791 O O . GLU A 1 96 ? 2.615 5.772 3.544 1.00 95.44 96 GLU A O 1
ATOM 796 N N . MET A 1 97 ? 2.532 5.465 5.757 1.00 95.25 97 MET A N 1
ATOM 797 C CA . MET A 1 97 ? 3.817 4.768 5.795 1.00 95.25 97 MET A CA 1
ATOM 798 C C . MET A 1 97 ? 3.720 3.402 5.121 1.00 95.25 97 MET A C 1
ATOM 800 O O . MET A 1 97 ? 4.616 3.036 4.362 1.00 95.25 97 MET A O 1
ATOM 804 N N . VAL A 1 98 ? 2.619 2.682 5.356 1.00 97.38 98 VAL A N 1
ATOM 805 C CA . VAL A 1 98 ? 2.350 1.392 4.707 1.00 97.38 98 VAL A CA 1
ATOM 806 C C . VAL A 1 98 ? 2.295 1.548 3.190 1.00 97.38 98 VAL A C 1
ATOM 808 O O . VAL A 1 98 ? 2.958 0.802 2.477 1.00 97.38 98 VAL A O 1
ATOM 811 N N . GLU A 1 99 ? 1.555 2.537 2.690 1.00 97.44 99 GLU A N 1
ATOM 812 C CA . GLU A 1 99 ? 1.444 2.794 1.255 1.00 97.44 99 GLU A CA 1
ATOM 813 C C . GLU A 1 99 ? 2.776 3.242 0.653 1.00 97.44 99 GLU A C 1
ATOM 815 O O . GLU A 1 99 ? 3.151 2.758 -0.411 1.00 97.44 99 GLU A O 1
ATOM 820 N N . ARG A 1 100 ? 3.537 4.106 1.335 1.00 95.44 100 ARG A N 1
ATOM 821 C CA . ARG A 1 100 ? 4.851 4.541 0.846 1.00 95.44 100 ARG A CA 1
ATOM 822 C C . ARG A 1 100 ? 5.835 3.380 0.760 1.00 95.44 100 ARG A C 1
ATOM 824 O O . ARG A 1 100 ? 6.593 3.317 -0.208 1.00 95.44 100 ARG A O 1
ATOM 831 N N . LEU A 1 101 ? 5.816 2.480 1.745 1.00 96.94 101 LEU A N 1
ATOM 832 C CA . LEU A 1 101 ? 6.603 1.252 1.716 1.00 96.94 101 LEU A CA 1
ATOM 833 C C . LEU A 1 101 ? 6.161 0.375 0.546 1.00 96.94 101 LEU A C 1
ATOM 835 O O . LEU A 1 101 ? 7.001 0.023 -0.278 1.00 96.94 101 LEU A O 1
ATOM 839 N N . LEU A 1 102 ? 4.859 0.094 0.427 1.00 97.94 102 LEU A N 1
ATOM 840 C CA . LEU A 1 102 ? 4.316 -0.718 -0.660 1.00 97.94 102 LEU A CA 1
ATOM 841 C C . LEU A 1 102 ? 4.739 -0.146 -2.012 1.00 97.94 102 LEU A C 1
ATOM 843 O O . LEU A 1 102 ? 5.359 -0.850 -2.795 1.00 97.94 102 LEU A O 1
ATOM 847 N N . ARG A 1 103 ? 4.526 1.150 -2.245 1.00 96.56 103 ARG A N 1
ATOM 848 C CA . ARG A 1 103 ? 4.937 1.843 -3.468 1.00 96.56 103 ARG A CA 1
ATOM 849 C C . ARG A 1 103 ? 6.435 1.735 -3.752 1.00 96.56 103 ARG A C 1
ATOM 851 O O . ARG A 1 103 ? 6.813 1.590 -4.910 1.00 96.56 103 ARG A O 1
ATOM 858 N N . SER A 1 104 ? 7.293 1.811 -2.731 1.00 96.12 104 SER A N 1
ATOM 859 C CA . SER A 1 104 ? 8.744 1.706 -2.941 1.00 96.12 104 SER A CA 1
ATOM 860 C C . SER A 1 104 ? 9.184 0.328 -3.435 1.00 96.12 104 SER A C 1
ATOM 862 O O . SER A 1 104 ? 10.126 0.247 -4.221 1.00 96.12 104 SER A O 1
ATOM 864 N N . VAL A 1 105 ? 8.491 -0.736 -3.016 1.00 96.38 105 VAL A N 1
ATOM 865 C CA . VAL A 1 105 ? 8.849 -2.118 -3.365 1.00 96.38 105 VAL A CA 1
ATOM 866 C C . VAL A 1 105 ? 7.949 -2.731 -4.435 1.00 96.38 105 VAL A C 1
ATOM 868 O O . VAL A 1 105 ? 8.272 -3.806 -4.933 1.00 96.38 105 VAL A O 1
ATOM 871 N N . TYR A 1 106 ? 6.824 -2.096 -4.779 1.00 97.94 106 TYR A N 1
ATOM 872 C CA . TYR A 1 106 ? 5.804 -2.656 -5.663 1.00 97.94 106 TYR A CA 1
ATOM 873 C C . TYR A 1 106 ? 6.325 -2.851 -7.087 1.00 97.94 106 TYR A C 1
ATOM 875 O O . TYR A 1 106 ? 6.803 -1.908 -7.722 1.00 97.94 106 TYR A O 1
ATOM 883 N N . ARG A 1 107 ? 6.166 -4.066 -7.607 1.00 97.19 107 ARG A N 1
ATOM 884 C CA . ARG A 1 107 ? 6.311 -4.417 -9.018 1.00 97.19 107 ARG A CA 1
ATOM 885 C C . ARG A 1 107 ? 5.212 -5.409 -9.397 1.00 97.19 107 ARG A C 1
ATOM 887 O O . ARG A 1 107 ? 4.855 -6.238 -8.557 1.00 97.19 107 ARG A O 1
ATOM 894 N N . PRO A 1 108 ? 4.685 -5.357 -10.630 1.00 96.88 108 PRO A N 1
ATOM 895 C CA . PRO A 1 108 ? 3.553 -6.192 -11.033 1.00 96.88 108 PRO A CA 1
ATOM 896 C C . PRO A 1 108 ? 3.855 -7.697 -10.994 1.00 96.88 108 PRO A C 1
ATOM 898 O O . PRO A 1 108 ? 2.952 -8.480 -10.732 1.00 96.88 108 PRO A O 1
ATOM 901 N N . GLN A 1 109 ? 5.111 -8.109 -11.195 1.00 96.44 109 GLN A N 1
ATOM 902 C CA . GLN A 1 109 ? 5.507 -9.523 -11.158 1.00 96.44 109 GLN A CA 1
ATOM 903 C C . GLN A 1 109 ? 5.705 -10.100 -9.743 1.00 96.44 109 GLN A C 1
ATOM 905 O O 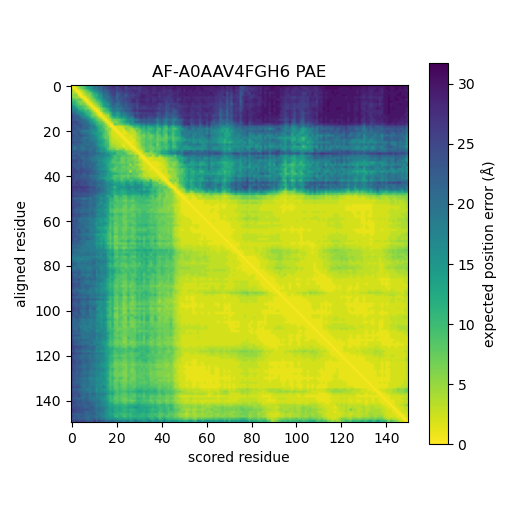. GLN A 1 109 ? 5.801 -11.312 -9.577 1.00 96.44 109 GLN A O 1
ATOM 910 N N . ASN A 1 110 ? 5.795 -9.249 -8.718 1.00 97.75 110 ASN A N 1
ATOM 911 C CA . ASN A 1 110 ? 6.033 -9.665 -7.334 1.00 97.75 110 ASN A CA 1
ATOM 912 C C . ASN A 1 110 ? 4.717 -9.907 -6.596 1.00 97.75 110 ASN A C 1
ATOM 914 O O . ASN A 1 110 ? 3.703 -9.313 -6.944 1.00 97.75 110 ASN A O 1
ATOM 918 N N . PHE A 1 111 ? 4.751 -10.686 -5.514 1.00 98.12 111 PHE A N 1
ATOM 919 C CA . PHE A 1 111 ? 3.593 -10.979 -4.665 1.00 98.12 111 PHE A CA 1
ATOM 920 C C . PHE A 1 111 ? 3.717 -10.314 -3.294 1.00 98.12 111 PHE A C 1
ATOM 922 O O . PHE A 1 111 ? 4.781 -10.324 -2.679 1.00 98.12 111 PHE A O 1
ATOM 929 N N . TYR A 1 112 ? 2.615 -9.779 -2.772 1.00 98.50 112 TYR A N 1
ATOM 930 C CA . TYR A 1 112 ? 2.591 -9.052 -1.503 1.00 98.50 112 TYR A CA 1
ATOM 931 C C . TYR A 1 112 ? 1.466 -9.566 -0.610 1.00 98.50 112 TYR A C 1
ATOM 933 O O . TYR A 1 112 ? 0.287 -9.460 -0.946 1.00 98.50 112 TYR A O 1
ATOM 941 N N . CYS A 1 113 ? 1.825 -10.067 0.567 1.00 98.19 113 CYS A N 1
ATOM 942 C CA . CYS A 1 113 ? 0.887 -10.392 1.631 1.00 98.19 113 CYS A CA 1
ATOM 943 C C . CYS A 1 113 ? 1.013 -9.359 2.751 1.00 98.19 113 CYS A C 1
ATOM 945 O O . CYS A 1 113 ? 2.048 -9.268 3.410 1.00 98.19 113 CYS A O 1
ATOM 947 N N . ILE A 1 114 ? -0.044 -8.588 2.993 1.00 98.31 114 ILE A N 1
ATOM 948 C CA . ILE A 1 114 ? -0.091 -7.605 4.074 1.00 98.31 114 ILE A CA 1
ATOM 949 C C . ILE A 1 114 ? -0.830 -8.220 5.258 1.00 98.31 114 ILE A C 1
ATOM 951 O O . ILE A 1 114 ? -2.034 -8.481 5.209 1.00 98.31 114 ILE A O 1
ATOM 955 N N . HIS A 1 115 ? -0.106 -8.444 6.345 1.00 98.00 115 HIS A N 1
ATOM 956 C CA . HIS A 1 115 ? -0.667 -8.832 7.627 1.00 98.00 115 HIS A CA 1
ATOM 957 C C . HIS A 1 115 ? -0.932 -7.584 8.466 1.00 98.00 115 HIS A C 1
ATOM 959 O O . HIS A 1 115 ? -0.010 -6.883 8.879 1.00 98.00 115 HIS A O 1
ATOM 965 N N . VAL A 1 116 ? -2.212 -7.298 8.704 1.00 97.94 116 VAL A N 1
ATOM 966 C CA . VAL A 1 116 ? -2.630 -6.227 9.610 1.00 97.94 116 VAL A CA 1
ATOM 967 C C . VAL A 1 116 ? -2.883 -6.823 10.988 1.00 97.94 116 VAL A C 1
ATOM 969 O O . VAL A 1 116 ? -3.718 -7.726 11.113 1.00 97.94 116 VAL A O 1
ATOM 972 N N . ASP A 1 117 ? -2.205 -6.299 12.011 1.00 97.38 117 ASP A N 1
ATOM 973 C CA . ASP A 1 117 ? -2.392 -6.725 13.402 1.00 97.38 117 ASP A CA 1
ATOM 974 C C . ASP A 1 117 ? -3.879 -6.666 13.795 1.00 97.38 117 ASP A C 1
ATOM 976 O O . ASP A 1 117 ? -4.574 -5.679 13.537 1.00 97.38 117 ASP A O 1
ATOM 980 N N . LYS A 1 118 ? -4.370 -7.723 14.450 1.00 96.62 118 LYS A N 1
ATOM 981 C CA . LYS A 1 118 ? -5.759 -7.830 14.916 1.00 96.62 118 LYS A CA 1
ATOM 982 C C . LYS A 1 118 ? -6.165 -6.684 15.852 1.00 96.62 118 LYS A C 1
ATOM 984 O O . LYS A 1 118 ? -7.345 -6.349 15.914 1.00 96.62 118 LYS A O 1
ATOM 989 N N . LYS A 1 119 ? -5.217 -6.096 16.589 1.00 96.12 119 LYS A N 1
ATOM 990 C CA . LYS A 1 119 ? -5.480 -4.985 17.520 1.00 96.12 119 LYS A CA 1
ATOM 991 C C . LYS A 1 119 ? -5.471 -3.605 16.856 1.00 96.12 119 LYS A C 1
ATOM 993 O O . LYS A 1 119 ? -5.710 -2.605 17.531 1.00 96.12 119 LYS A O 1
ATOM 998 N N . ALA A 1 120 ? -5.155 -3.528 15.563 1.00 96.38 120 ALA A N 1
ATOM 999 C CA . ALA A 1 120 ? -5.104 -2.263 14.848 1.00 96.38 120 ALA A CA 1
ATOM 1000 C C . ALA A 1 120 ? -6.493 -1.610 14.758 1.00 96.38 120 ALA A C 1
ATOM 1002 O O . ALA A 1 120 ? -7.530 -2.275 14.792 1.00 96.38 120 ALA A O 1
ATOM 1003 N N . GLN A 1 121 ? -6.522 -0.283 14.619 1.00 97.00 121 GLN A N 1
ATOM 1004 C CA . GLN A 1 121 ? -7.785 0.448 14.535 1.00 97.00 121 GLN A CA 1
ATOM 1005 C C . GLN A 1 121 ? -8.602 -0.008 13.309 1.00 97.00 121 GLN A C 1
ATOM 1007 O O . GLN A 1 121 ? -8.045 -0.093 12.209 1.00 97.00 121 GLN A O 1
ATOM 1012 N N . PRO A 1 122 ? -9.932 -0.204 13.426 1.00 96.75 122 PRO A N 1
ATOM 1013 C CA . PRO A 1 122 ? -10.756 -0.655 12.302 1.00 96.75 122 PRO A CA 1
ATOM 1014 C C . PRO A 1 122 ? -10.667 0.253 11.070 1.00 96.75 122 PRO A C 1
ATOM 1016 O O . PRO A 1 122 ? -10.693 -0.225 9.937 1.00 96.75 122 PRO A O 1
ATOM 1019 N N . LYS A 1 123 ? -10.523 1.570 11.275 1.00 97.31 123 LYS A N 1
ATOM 1020 C CA . LYS A 1 123 ? -10.367 2.539 10.181 1.00 97.31 123 LYS A CA 1
ATOM 1021 C C . LYS A 1 123 ? -9.044 2.350 9.429 1.00 97.31 123 LYS A C 1
ATOM 1023 O O . LYS A 1 123 ? -9.029 2.421 8.204 1.00 97.31 123 LYS A O 1
ATOM 1028 N N . PHE A 1 124 ? -7.959 2.059 10.149 1.00 97.62 124 PHE A N 1
ATOM 1029 C CA . PHE A 1 124 ? -6.663 1.740 9.551 1.00 97.62 124 PHE A CA 1
ATOM 1030 C C . PHE A 1 124 ? -6.741 0.458 8.718 1.00 97.62 124 PHE A C 1
ATOM 1032 O O . PHE A 1 124 ? -6.337 0.474 7.559 1.00 97.62 124 PHE A O 1
ATOM 1039 N N . TYR A 1 125 ? -7.335 -0.612 9.263 1.00 97.62 125 TYR A N 1
ATOM 1040 C CA . TYR A 1 125 ? -7.544 -1.859 8.519 1.00 97.62 125 TYR A CA 1
ATOM 1041 C C . TYR A 1 125 ? -8.309 -1.620 7.212 1.00 97.62 125 TYR A C 1
ATOM 1043 O O . TYR A 1 125 ? -7.859 -2.051 6.154 1.00 97.62 125 TYR A O 1
ATOM 1051 N N . LYS A 1 126 ? -9.425 -0.877 7.268 1.00 98.00 126 LYS A N 1
ATOM 1052 C CA . LYS A 1 126 ? -10.217 -0.533 6.076 1.00 98.00 126 LYS A CA 1
ATOM 1053 C C . LYS A 1 126 ? -9.393 0.212 5.029 1.00 98.00 126 LYS A C 1
ATOM 1055 O O . LYS A 1 126 ? -9.510 -0.095 3.852 1.00 98.00 126 LYS A O 1
ATOM 1060 N N . ALA A 1 127 ? -8.555 1.160 5.441 1.00 98.31 127 ALA A N 1
ATOM 1061 C CA . ALA A 1 127 ? -7.738 1.920 4.502 1.00 98.31 127 ALA A CA 1
ATOM 1062 C C . ALA A 1 127 ? -6.618 1.078 3.880 1.00 98.31 127 ALA A C 1
ATOM 1064 O O . ALA A 1 127 ? -6.407 1.156 2.676 1.00 98.31 127 ALA A O 1
ATOM 1065 N N . VAL A 1 128 ? -5.944 0.228 4.662 1.00 98.31 128 VAL A N 1
ATOM 1066 C CA . VAL A 1 128 ? -4.945 -0.713 4.125 1.00 98.31 128 VAL A CA 1
ATOM 1067 C C . VAL A 1 128 ? -5.597 -1.705 3.162 1.00 98.31 128 VAL A C 1
ATOM 1069 O O . VAL A 1 128 ? -5.056 -1.962 2.091 1.00 98.31 128 VAL A O 1
ATOM 1072 N N . HIS A 1 129 ? -6.784 -2.212 3.502 1.00 98.00 129 HIS A N 1
ATOM 1073 C CA . HIS A 1 129 ? -7.568 -3.057 2.609 1.00 98.00 129 HIS A CA 1
ATOM 1074 C C . HIS A 1 129 ? -7.941 -2.323 1.314 1.00 98.00 129 HIS A C 1
ATOM 1076 O O . HIS A 1 129 ? -7.803 -2.896 0.240 1.00 98.00 129 HIS A O 1
ATOM 1082 N N . ALA A 1 130 ? -8.381 -1.064 1.396 1.00 98.25 130 ALA A N 1
ATOM 1083 C CA . ALA A 1 130 ? -8.752 -0.269 0.227 1.00 98.25 130 ALA A CA 1
ATOM 1084 C C . ALA A 1 130 ? -7.550 0.001 -0.704 1.00 98.25 130 ALA A C 1
ATOM 1086 O O . ALA A 1 130 ? -7.662 -0.113 -1.923 1.00 98.25 130 ALA A O 1
ATOM 1087 N N . VAL A 1 131 ? -6.364 0.256 -0.137 1.00 98.31 131 VAL A N 1
ATOM 1088 C CA . VAL A 1 131 ? -5.114 0.342 -0.913 1.00 98.31 131 VAL A CA 1
ATOM 1089 C C . VAL A 1 131 ? -4.793 -0.999 -1.577 1.00 98.31 131 VAL A C 1
ATOM 1091 O O . VAL A 1 131 ? -4.516 -1.035 -2.772 1.00 98.31 131 VAL A O 1
ATOM 1094 N N . ALA A 1 132 ? -4.8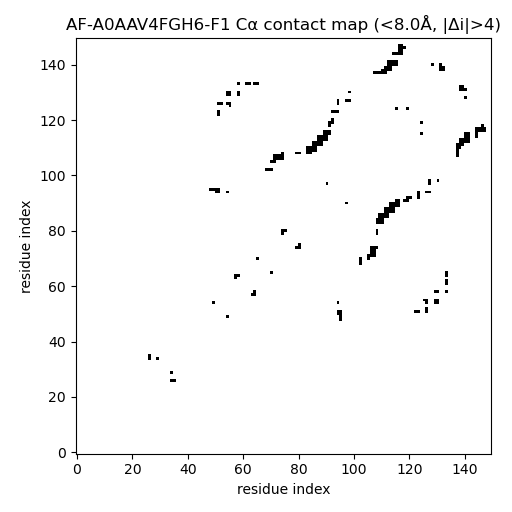68 -2.108 -0.834 1.00 98.12 132 ALA A N 1
ATOM 1095 C CA . ALA A 1 132 ? -4.604 -3.442 -1.372 1.00 98.12 132 ALA A CA 1
ATOM 1096 C C . ALA A 1 132 ? -5.588 -3.836 -2.489 1.00 98.12 132 ALA A C 1
ATOM 1098 O O . ALA A 1 132 ? -5.177 -4.464 -3.461 1.00 98.12 132 ALA A O 1
ATOM 1099 N N . SER A 1 133 ? -6.862 -3.435 -2.398 1.00 97.94 133 SER A N 1
ATOM 1100 C CA . SER A 1 133 ? -7.862 -3.733 -3.433 1.00 97.94 133 SER A CA 1
ATOM 1101 C C . SER A 1 133 ? -7.581 -3.059 -4.774 1.00 97.94 133 SER A C 1
ATOM 1103 O O . SER A 1 133 ? -8.081 -3.532 -5.791 1.00 97.94 133 SER A O 1
ATOM 1105 N N . CYS A 1 134 ? -6.740 -2.021 -4.806 1.00 98.25 134 CYS A N 1
ATOM 1106 C CA . CYS A 1 134 ? -6.281 -1.436 -6.061 1.00 98.25 134 CYS A CA 1
ATOM 1107 C C . CYS A 1 134 ? -5.202 -2.252 -6.776 1.00 98.25 134 CYS A C 1
ATOM 1109 O O . CYS A 1 134 ? -4.811 -1.872 -7.871 1.00 98.25 134 CYS A O 1
ATOM 1111 N N . PHE A 1 135 ? -4.743 -3.375 -6.221 1.00 97.75 135 PHE A N 1
ATOM 1112 C CA . PHE A 1 135 ? -3.774 -4.266 -6.867 1.00 97.75 135 PHE A CA 1
ATOM 1113 C C . PHE A 1 135 ? -4.291 -5.713 -6.831 1.00 97.75 135 PHE A C 1
ATOM 1115 O O . PHE A 1 135 ? -3.760 -6.567 -6.110 1.00 97.75 135 PHE A O 1
ATOM 1122 N N . PRO A 1 136 ? -5.377 -5.994 -7.576 1.00 95.00 136 PRO A N 1
ATOM 1123 C CA . PRO A 1 136 ? -6.136 -7.230 -7.458 1.00 95.00 136 PRO A CA 1
ATOM 1124 C C . PRO A 1 136 ? -5.409 -8.459 -7.997 1.00 95.00 136 PRO A C 1
ATOM 1126 O O . PRO A 1 136 ? -5.889 -9.556 -7.745 1.00 95.00 136 PRO A O 1
ATOM 1129 N N . ASP A 1 137 ? -4.255 -8.348 -8.642 1.00 95.12 137 ASP A N 1
ATOM 1130 C CA . ASP A 1 137 ? -3.540 -9.524 -9.152 1.00 95.12 137 ASP A CA 1
ATOM 1131 C C . ASP A 1 137 ? -2.542 -10.085 -8.135 1.00 95.12 137 ASP A C 1
ATOM 1133 O O . ASP A 1 137 ? -2.434 -11.299 -7.971 1.00 95.12 137 ASP A O 1
ATOM 1137 N N . ASN A 1 138 ? -1.858 -9.211 -7.392 1.00 96.75 138 ASN A N 1
ATOM 1138 C CA . ASN A 1 138 ? -0.643 -9.590 -6.674 1.00 96.75 138 ASN A CA 1
ATOM 1139 C C . ASN A 1 138 ? -0.506 -9.038 -5.243 1.00 96.75 138 ASN A C 1
ATOM 1141 O O . ASN A 1 138 ? 0.389 -9.477 -4.519 1.00 96.75 138 ASN A O 1
ATOM 1145 N N . VAL A 1 139 ? -1.390 -8.140 -4.787 1.00 98.25 139 VAL A N 1
ATOM 1146 C CA . VAL A 1 139 ? -1.442 -7.698 -3.380 1.00 98.25 139 VAL A CA 1
ATOM 1147 C C . VAL A 1 139 ? -2.660 -8.306 -2.691 1.00 98.25 139 VAL A C 1
ATOM 1149 O O . VAL A 1 139 ? -3.782 -8.289 -3.205 1.00 98.25 139 VAL A O 1
ATOM 1152 N N . ARG A 1 140 ? -2.451 -8.881 -1.506 1.00 97.44 140 ARG A N 1
ATOM 1153 C CA . ARG A 1 140 ? -3.493 -9.530 -0.703 1.00 97.44 140 ARG A CA 1
ATOM 1154 C C . ARG A 1 140 ? -3.346 -9.170 0.768 1.00 97.44 140 ARG A C 1
ATOM 1156 O O . ARG A 1 140 ? -2.236 -9.070 1.284 1.00 97.44 140 ARG A O 1
ATOM 1163 N N . ILE A 1 141 ? -4.473 -9.035 1.462 1.00 97.69 141 ILE A N 1
ATOM 1164 C CA . ILE A 1 141 ? -4.492 -9.011 2.927 1.00 97.69 141 ILE A CA 1
ATOM 1165 C C . ILE A 1 141 ? -4.463 -10.455 3.437 1.00 97.69 141 ILE A C 1
ATOM 1167 O O . ILE A 1 141 ? -5.156 -11.320 2.899 1.00 97.69 141 ILE A O 1
ATOM 1171 N N . ALA A 1 142 ? -3.677 -10.718 4.481 1.00 96.62 142 ALA A N 1
ATOM 1172 C CA . ALA A 1 142 ? -3.625 -12.026 5.120 1.00 96.62 142 ALA A CA 1
ATOM 1173 C C . ALA A 1 142 ? -5.021 -12.451 5.609 1.00 96.62 142 ALA A C 1
ATOM 1175 O O . ALA A 1 142 ? -5.691 -11.709 6.329 1.00 96.62 142 ALA A O 1
ATOM 1176 N N . SER A 1 143 ? -5.440 -13.672 5.264 1.00 94.31 143 SER A N 1
ATOM 1177 C CA . SER A 1 143 ? -6.756 -14.216 5.637 1.00 94.31 143 SER A CA 1
ATOM 1178 C C . SER A 1 143 ? -6.943 -14.351 7.151 1.00 94.31 143 SER A C 1
ATOM 1180 O O . SER A 1 143 ? -8.058 -14.236 7.658 1.00 94.31 143 SER A O 1
ATOM 1182 N N . ARG A 1 144 ? -5.848 -14.575 7.887 1.00 94.69 144 ARG A N 1
ATOM 1183 C CA . ARG A 1 144 ? -5.836 -14.696 9.345 1.00 94.69 144 ARG A CA 1
ATOM 1184 C C . ARG A 1 144 ? -5.038 -13.563 9.978 1.00 94.69 144 ARG A C 1
ATOM 1186 O O . ARG A 1 144 ? -3.829 -13.458 9.789 1.00 94.69 144 ARG A O 1
ATOM 1193 N N . GLN A 1 145 ? -5.703 -12.786 10.827 1.00 93.19 145 GLN A N 1
ATOM 1194 C CA . GLN A 1 145 ? -5.069 -11.761 11.655 1.00 93.19 145 GLN A CA 1
ATOM 1195 C C . GLN A 1 145 ? -4.741 -12.324 13.040 1.00 93.19 145 GLN A C 1
ATOM 1197 O O . GLN A 1 145 ? -5.567 -12.993 13.668 1.00 93.19 145 GLN A O 1
ATOM 1202 N N . ILE A 1 146 ? -3.533 -12.043 13.524 1.00 94.94 146 ILE A N 1
ATOM 1203 C CA . ILE A 1 146 ? -3.081 -12.415 14.870 1.00 94.94 146 ILE A CA 1
ATOM 1204 C C . ILE A 1 146 ? -2.849 -11.151 15.694 1.00 94.94 146 ILE A C 1
ATOM 1206 O O . ILE A 1 146 ? -2.558 -10.094 15.138 1.00 94.94 146 ILE A O 1
ATOM 1210 N N . ASN A 1 147 ? -3.015 -11.266 17.009 1.00 95.44 147 ASN A N 1
ATOM 1211 C CA . ASN A 1 147 ? -2.673 -10.207 17.952 1.00 95.44 147 ASN A CA 1
ATOM 1212 C C . ASN A 1 147 ? -1.190 -10.351 18.314 1.00 95.44 147 ASN A C 1
ATOM 1214 O O . ASN A 1 147 ? -0.838 -11.236 19.098 1.00 95.44 147 ASN A O 1
ATOM 1218 N N . VAL A 1 148 ? -0.332 -9.526 17.714 1.00 92.75 148 VAL A N 1
ATOM 1219 C CA . VAL A 1 148 ? 1.123 -9.629 17.888 1.00 92.75 148 VAL A CA 1
ATOM 1220 C C . VAL A 1 148 ? 1.525 -9.061 19.250 1.00 92.75 148 VAL A C 1
ATOM 1222 O O . VAL A 1 148 ? 1.101 -7.961 19.612 1.00 92.75 148 VAL A O 1
ATOM 1225 N N . GLN A 1 149 ? 2.332 -9.807 20.006 1.00 92.75 149 GLN A N 1
ATOM 1226 C CA . GLN A 1 149 ? 2.922 -9.367 21.276 1.00 92.75 149 GLN A CA 1
ATOM 1227 C C . GLN A 1 149 ? 4.399 -9.007 21.068 1.00 92.75 149 GLN A C 1
ATOM 1229 O O . GLN A 1 149 ? 5.027 -9.553 20.161 1.00 92.75 149 GLN A O 1
ATOM 1234 N N . TRP A 1 150 ? 4.908 -8.085 21.884 1.00 83.06 150 TRP A N 1
ATOM 1235 C CA . TRP A 1 150 ? 6.315 -7.672 21.912 1.00 83.06 150 TRP A CA 1
ATOM 1236 C C . TRP A 1 150 ? 7.047 -8.337 23.070 1.00 83.06 150 TRP A C 1
ATOM 1238 O O . TRP A 1 150 ? 6.398 -8.509 24.127 1.00 83.06 150 TRP A O 1
#

Solvent-accessible surface area (backbone atoms only — not comparable to full-atom values): 9120 Å² total; per-residue (Å²): 139,92,81,67,84,72,71,78,62,78,80,59,78,90,75,73,90,38,76,62,59,60,48,53,50,56,49,76,74,43,91,52,65,68,60,50,55,57,48,52,62,70,44,47,82,76,56,73,82,62,53,60,65,55,45,53,58,44,40,74,42,37,71,58,37,41,58,78,71,63,57,56,80,58,70,92,44,68,70,58,53,77,54,62,50,79,46,78,46,82,45,60,72,59,57,52,59,54,50,52,51,47,57,74,72,54,43,61,64,31,39,37,37,38,37,53,35,57,78,34,54,70,66,54,53,53,26,48,50,35,56,34,63,57,34,77,89,37,39,41,70,51,92,72,62,53,75,83,81,133

Foldseek 3Di:
DPPDVPPVPPPDDPPPVDVVVVVVVVVVVDPDPVVVVVVVVVCVVVCPQDDLVNLLVQLVDLVSNCVVVVADAADPDPVPLVDEEEDEAEDADRLSVVVVVCRVPDDLNYAYEYAYAPPHDPSSVSSNVSNQVSNVPHGYYDPDHHHDDD

pLDDT: mean 82.74, std 21.67, range [28.05, 98.5]

Nearest PDB structures (foldseek):
  3otk-assembly5_A  TM=9.937E-01  e=2.836E-11  Mus musculus
  3otk-assembly6_C  TM=9.488E-01  e=1.700E-11  Mus musculus
  2gam-assembly1_A  TM=9.926E-01  e=6.514E-11  Mus musculus
  3otk-assembly6_D  TM=9.243E-01  e=1.496E-10  Mus musculus
  2gam-assembly2_D  TM=8.853E-01  e=2.496E-10  Mus musculus

Mean predicted aligned error: 10.0 Å

Sequence (150 aa):
AVTIAGLLAVNEKPTQFSRKALRALRIANNDSVEAWHREMKNWSWEFEAKNTEWYLNATQDCAWFQWIRGYIMSSLSQEEADFPIAFSLLVYKDVEMVERLLRSVYRPQNFYCIHVDKKAQPKFYKAVHAVASCFPDNVRIASRQINVQW